Protein AF-X1V0Q8-F1 (afdb_monomer_lite)

pLDDT: mean 91.68, std 10.6, range [52.41, 98.62]

Radius of gyration: 15.21 Å; chains: 1; bounding box: 31×23×51 Å

Sequence (85 aa):
MRYRIDGTLHDTLSLPAVAASLLISRVKILANMNIADHHRPQDGQFSIKAKGRLMDIRVGTGPTIHGEMASLRLLYKSRATLNIR

Organism: NCBI:txid412755

Foldseek 3Di:
DWDQDPNDIDDDDDDPLVVQLVVVLVVCVQFVHDNVDQAAKDKGKHWDQDPNFIKIKIKIKHADPSTIDMDIDIGTPDPPPPPDD

InterPro domains:
  IPR001482 Type II/IV secretion system domain [PF00437] (1-84)
  IPR027417 P-loop containing nucleoside triphosphate hydrolase [SSF52540] (2-81)

Structure (mmCIF, N/CA/C/O backbone):
data_AF-X1V0Q8-F1
#
_entry.id   AF-X1V0Q8-F1
#
loop_
_atom_site.group_PDB
_atom_site.id
_atom_site.type_symbol
_atom_site.label_atom_id
_atom_site.label_alt_id
_atom_site.label_comp_id
_atom_site.label_asym_id
_atom_site.label_entity_id
_atom_site.label_seq_id
_atom_site.pdbx_PDB_ins_code
_atom_site.Cartn_x
_atom_site.Cartn_y
_atom_site.Cartn_z
_atom_site.occupancy
_atom_site.B_iso_or_equiv
_atom_site.auth_seq_id
_atom_site.auth_comp_id
_atom_site.auth_asym_id
_atom_site.auth_atom_id
_atom_site.pdbx_PDB_model_num
ATOM 1 N N . MET A 1 1 ? -5.043 -4.139 -7.595 1.00 92.12 1 MET A N 1
ATOM 2 C CA . MET A 1 1 ? -5.141 -3.997 -6.122 1.00 92.12 1 MET A CA 1
ATOM 3 C C . MET A 1 1 ? -6.279 -4.869 -5.626 1.00 92.12 1 MET A C 1
ATOM 5 O O . MET A 1 1 ? -7.345 -4.852 -6.235 1.00 92.12 1 MET A O 1
ATOM 9 N N . ARG A 1 2 ? -6.043 -5.625 -4.548 1.00 95.50 2 ARG A N 1
ATOM 10 C CA . ARG A 1 2 ? -7.023 -6.555 -3.973 1.00 95.50 2 ARG A CA 1
ATOM 11 C C . ARG A 1 2 ? -7.206 -6.297 -2.489 1.00 95.50 2 ARG A C 1
ATOM 13 O O . ARG A 1 2 ? -6.221 -6.016 -1.804 1.00 95.50 2 ARG A O 1
ATOM 20 N N . TYR A 1 3 ? -8.427 -6.457 -1.997 1.00 96.81 3 TYR A N 1
ATOM 21 C CA . TYR A 1 3 ? -8.730 -6.415 -0.570 1.00 96.81 3 TYR A CA 1
ATOM 22 C C . TYR A 1 3 ? -9.157 -7.785 -0.078 1.00 96.81 3 TYR A C 1
ATOM 24 O O . TYR A 1 3 ? -9.857 -8.508 -0.779 1.00 96.81 3 TYR A O 1
ATOM 32 N N . ARG A 1 4 ? -8.729 -8.142 1.134 1.00 96.88 4 ARG A N 1
ATOM 33 C CA . ARG A 1 4 ? -9.269 -9.307 1.827 1.00 96.88 4 ARG A CA 1
ATOM 34 C C . ARG A 1 4 ? -10.388 -8.841 2.751 1.00 96.88 4 ARG A C 1
ATOM 36 O O . ARG A 1 4 ? -10.101 -8.128 3.709 1.00 96.88 4 ARG A O 1
ATOM 43 N N . ILE A 1 5 ? -11.620 -9.234 2.455 1.00 95.31 5 ILE A N 1
ATOM 44 C CA . ILE A 1 5 ? -12.823 -8.899 3.226 1.00 95.31 5 ILE A CA 1
ATOM 45 C C . ILE A 1 5 ? -13.438 -10.226 3.659 1.00 95.31 5 ILE A C 1
ATOM 47 O O . ILE A 1 5 ? -13.594 -11.124 2.837 1.00 95.31 5 ILE A O 1
ATOM 51 N N . ASP A 1 6 ? -13.662 -10.392 4.962 1.00 94.06 6 ASP A N 1
ATOM 52 C CA . ASP A 1 6 ? -14.229 -11.615 5.550 1.00 94.06 6 ASP A CA 1
ATOM 53 C C . ASP A 1 6 ? -13.536 -12.909 5.077 1.00 94.06 6 ASP A C 1
ATOM 55 O O . ASP A 1 6 ? -14.151 -13.929 4.786 1.00 94.06 6 ASP A O 1
ATOM 59 N N . GLY A 1 7 ? -12.205 -12.847 4.956 1.00 94.50 7 GLY A N 1
ATOM 60 C CA . GLY A 1 7 ? -11.364 -13.966 4.521 1.00 94.50 7 GLY A CA 1
ATOM 61 C C . GLY A 1 7 ? -11.207 -14.112 3.003 1.00 94.50 7 GLY A C 1
ATOM 62 O O . GLY A 1 7 ? -10.203 -14.681 2.566 1.00 94.50 7 GLY A O 1
ATOM 63 N N . THR A 1 8 ? -12.085 -13.517 2.198 1.00 96.94 8 THR A N 1
ATOM 64 C CA . THR A 1 8 ? -12.098 -13.653 0.732 1.00 96.94 8 THR A CA 1
ATOM 65 C C . THR A 1 8 ? -11.365 -12.499 0.049 1.00 96.94 8 THR A C 1
ATOM 67 O O . THR A 1 8 ? -11.389 -11.369 0.528 1.00 96.94 8 THR A O 1
ATOM 70 N N . LEU A 1 9 ? -10.654 -12.775 -1.050 1.00 97.12 9 LEU A N 1
ATOM 71 C CA . LEU A 1 9 ? -9.990 -11.741 -1.851 1.00 97.12 9 LEU A CA 1
ATOM 72 C C . LEU A 1 9 ? -10.951 -11.163 -2.891 1.00 97.12 9 LEU A C 1
ATOM 74 O O . LEU A 1 9 ? -11.566 -11.906 -3.646 1.00 97.12 9 LEU A O 1
ATOM 78 N N . HIS A 1 10 ? -10.998 -9.838 -2.964 1.00 96.69 10 HIS A N 1
ATOM 79 C CA . HIS A 1 10 ? -11.797 -9.082 -3.917 1.00 96.69 10 HIS A CA 1
ATOM 80 C C . HIS A 1 10 ? -10.887 -8.200 -4.768 1.00 96.69 10 HIS A C 1
ATOM 82 O O . HIS A 1 10 ? -10.098 -7.416 -4.231 1.00 96.69 10 HIS A O 1
ATOM 88 N N . ASP A 1 11 ? -11.010 -8.306 -6.089 1.00 94.69 11 ASP A N 1
ATOM 89 C CA . ASP A 1 11 ? -10.383 -7.378 -7.026 1.00 94.69 11 ASP A CA 1
ATOM 90 C C . ASP A 1 11 ? -11.154 -6.058 -6.996 1.00 94.69 11 ASP A C 1
ATOM 92 O O . ASP A 1 11 ? -12.352 -6.025 -7.260 1.00 94.69 11 ASP A O 1
ATOM 96 N N . THR A 1 12 ? -10.493 -4.965 -6.609 1.00 91.50 12 THR A N 1
ATOM 97 C CA . THR A 1 12 ? -11.191 -3.686 -6.371 1.00 91.50 12 THR A CA 1
ATOM 98 C C . THR A 1 12 ? -10.730 -2.569 -7.289 1.00 91.50 12 THR A C 1
ATOM 100 O O . THR A 1 12 ? -11.499 -1.668 -7.602 1.00 91.50 12 THR A O 1
ATOM 103 N N . LEU A 1 13 ? -9.472 -2.601 -7.723 1.00 89.75 13 LEU A N 1
ATOM 104 C CA . LEU A 1 13 ? -8.923 -1.541 -8.557 1.00 89.75 13 LEU A CA 1
ATOM 105 C C . LEU A 1 13 ? -7.835 -2.098 -9.468 1.00 89.75 13 LEU A C 1
ATOM 107 O O . LEU A 1 13 ? -6.864 -2.695 -8.990 1.00 89.75 13 LEU A O 1
ATOM 111 N N . SER A 1 14 ? -7.984 -1.866 -10.768 1.00 90.50 14 SER A N 1
ATOM 112 C CA . SER A 1 14 ? -6.936 -2.090 -11.760 1.00 90.50 14 SER A CA 1
ATOM 113 C C . SER A 1 14 ? -6.241 -0.762 -12.042 1.00 90.50 14 SER A C 1
ATOM 115 O O . SER A 1 14 ? -6.904 0.251 -12.252 1.00 90.50 14 SER A O 1
ATOM 117 N N . LEU A 1 15 ? -4.912 -0.750 -11.988 1.00 88.31 15 LEU A N 1
ATOM 118 C CA . LEU A 1 15 ? -4.091 0.435 -12.233 1.00 88.31 15 LEU A CA 1
ATOM 119 C C . LEU A 1 15 ? -3.051 0.108 -13.307 1.00 88.31 15 LEU A C 1
ATOM 121 O O . LEU A 1 15 ? -2.623 -1.047 -13.386 1.00 88.31 15 LEU A O 1
ATOM 125 N N . PRO A 1 16 ? -2.592 1.103 -14.085 1.00 91.06 16 PRO A N 1
ATOM 126 C CA . PRO A 1 16 ? -1.441 0.931 -14.961 1.00 91.06 16 PRO A CA 1
ATOM 127 C C . PRO A 1 16 ? -0.228 0.419 -14.176 1.00 91.06 16 PRO A C 1
ATOM 129 O O . PRO A 1 16 ? 0.008 0.856 -13.048 1.00 91.06 16 PRO A O 1
ATOM 132 N N . ALA A 1 17 ? 0.577 -0.458 -14.780 1.00 85.88 17 ALA A N 1
ATOM 133 C CA . ALA A 1 17 ? 1.722 -1.085 -14.110 1.00 85.88 17 ALA A CA 1
ATOM 134 C C . ALA A 1 17 ? 2.710 -0.061 -13.513 1.00 85.88 17 ALA A C 1
ATOM 136 O O . ALA A 1 17 ? 3.236 -0.269 -12.422 1.00 85.88 17 ALA A O 1
ATOM 137 N N . VAL A 1 18 ? 2.890 1.089 -14.173 1.00 89.62 18 VAL A N 1
ATOM 138 C CA . VAL A 1 18 ? 3.758 2.181 -13.697 1.00 89.62 18 VAL A CA 1
ATOM 139 C C . VAL A 1 18 ? 3.321 2.761 -12.345 1.00 89.62 18 VAL A C 1
ATOM 141 O O . VAL A 1 18 ? 4.154 3.226 -11.574 1.00 89.62 18 VAL A O 1
ATOM 144 N N . ALA A 1 19 ? 2.029 2.700 -12.006 1.00 93.31 19 ALA A N 1
ATOM 145 C CA . ALA A 1 19 ? 1.539 3.202 -10.726 1.00 93.31 19 ALA A CA 1
ATOM 146 C C . ALA A 1 19 ? 2.013 2.337 -9.545 1.00 93.31 19 ALA A C 1
ATOM 148 O O . ALA A 1 19 ? 2.106 2.835 -8.423 1.00 93.31 19 ALA A O 1
ATOM 149 N N . ALA A 1 20 ? 2.333 1.057 -9.777 1.00 92.75 20 ALA A N 1
ATOM 150 C CA . ALA A 1 20 ? 2.741 0.140 -8.718 1.00 92.75 20 ALA A CA 1
ATOM 151 C C . ALA A 1 20 ? 4.041 0.594 -8.033 1.00 92.75 20 ALA A C 1
ATOM 153 O O . ALA A 1 20 ? 4.093 0.628 -6.805 1.00 92.75 20 ALA A O 1
ATOM 154 N N . SER A 1 21 ? 5.056 1.013 -8.797 1.00 93.50 21 SER A N 1
ATOM 155 C CA . SER A 1 21 ? 6.344 1.449 -8.233 1.00 93.50 21 SER A CA 1
ATOM 156 C C . SER A 1 21 ? 6.205 2.724 -7.393 1.00 93.50 21 SER A C 1
ATOM 158 O O . SER A 1 21 ? 6.746 2.803 -6.289 1.00 93.50 21 SER A O 1
ATOM 160 N N . LEU A 1 22 ? 5.411 3.691 -7.864 1.00 95.50 22 LEU A N 1
ATOM 161 C CA . LEU A 1 22 ? 5.131 4.937 -7.144 1.00 95.50 22 LEU A CA 1
ATOM 162 C C . LEU A 1 22 ? 4.380 4.676 -5.831 1.00 95.50 22 LEU A C 1
ATOM 164 O O . LEU A 1 22 ? 4.724 5.238 -4.788 1.00 95.50 22 LEU A O 1
ATOM 168 N N . LEU A 1 23 ? 3.384 3.786 -5.860 1.00 96.25 23 LEU A N 1
ATOM 169 C CA . LEU A 1 23 ? 2.634 3.397 -4.667 1.00 96.25 23 LEU A CA 1
ATOM 170 C C . LEU A 1 23 ? 3.518 2.667 -3.652 1.00 96.25 23 LEU A C 1
ATOM 172 O O . LEU A 1 23 ? 3.439 2.960 -2.459 1.00 96.25 23 LEU A O 1
ATOM 176 N N . ILE A 1 24 ? 4.386 1.762 -4.107 1.00 96.81 24 ILE A N 1
ATOM 177 C CA . ILE A 1 24 ? 5.316 1.037 -3.233 1.00 96.81 24 ILE A CA 1
ATOM 178 C C . ILE A 1 24 ? 6.321 1.990 -2.594 1.00 96.81 24 ILE A C 1
ATOM 180 O O . ILE A 1 24 ? 6.535 1.906 -1.387 1.00 96.81 24 ILE A O 1
ATOM 184 N N . SER A 1 25 ? 6.867 2.945 -3.350 1.00 97.50 25 SER A N 1
ATOM 185 C CA . SER A 1 25 ? 7.749 3.979 -2.798 1.00 97.50 25 SER A CA 1
ATOM 186 C C . SER A 1 25 ? 7.047 4.782 -1.696 1.00 97.50 25 SER A C 1
ATOM 188 O O . SER A 1 25 ? 7.578 4.934 -0.593 1.00 97.50 25 SER A O 1
ATOM 190 N N . ARG A 1 26 ? 5.790 5.197 -1.923 1.00 97.81 26 ARG A N 1
ATOM 191 C CA . ARG A 1 26 ? 5.004 5.899 -0.898 1.00 97.81 26 ARG A CA 1
ATOM 192 C C . ARG A 1 26 ? 4.762 5.041 0.345 1.00 97.81 26 ARG A C 1
ATOM 194 O O . ARG A 1 26 ? 4.879 5.547 1.459 1.00 97.81 26 ARG A O 1
ATOM 201 N N . VAL A 1 27 ? 4.437 3.764 0.165 1.00 98.06 27 VAL A N 1
ATOM 202 C CA . VAL A 1 27 ? 4.234 2.809 1.263 1.00 98.06 27 VAL A CA 1
ATOM 203 C C . VAL A 1 27 ? 5.528 2.592 2.056 1.00 98.06 27 VAL A C 1
ATOM 205 O O . VAL A 1 27 ? 5.485 2.606 3.285 1.00 98.06 27 VAL A O 1
ATOM 208 N N . LYS A 1 28 ? 6.676 2.465 1.382 1.00 98.38 28 LYS A N 1
ATOM 209 C CA . LYS A 1 28 ? 7.990 2.335 2.025 1.00 98.38 28 LYS A CA 1
ATOM 210 C C . LYS A 1 28 ? 8.351 3.549 2.869 1.00 98.38 28 LYS A C 1
ATOM 212 O O . LYS A 1 28 ? 8.775 3.372 4.004 1.00 98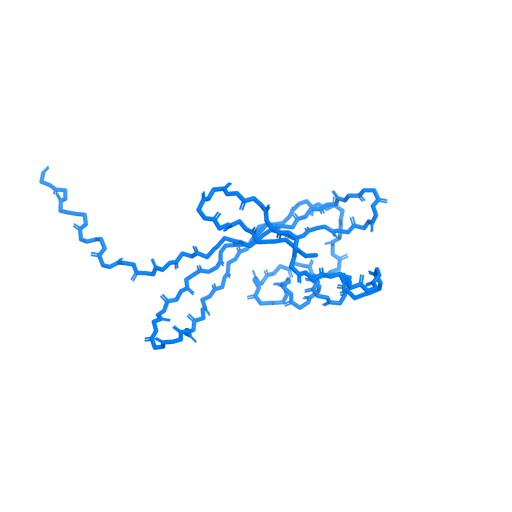.38 28 LYS A O 1
ATOM 217 N N . ILE A 1 29 ? 8.097 4.760 2.371 1.00 98.44 29 ILE A N 1
ATOM 218 C CA . ILE A 1 29 ? 8.302 5.994 3.146 1.00 98.44 29 ILE A CA 1
ATOM 219 C C . ILE A 1 29 ? 7.445 5.987 4.414 1.00 98.44 29 ILE A C 1
ATOM 221 O O . ILE A 1 29 ? 7.955 6.250 5.499 1.00 98.44 29 ILE A O 1
ATOM 225 N N . LEU A 1 30 ? 6.150 5.667 4.295 1.00 98.25 30 LEU A N 1
ATOM 226 C CA . LEU A 1 30 ? 5.245 5.641 5.449 1.00 98.25 30 LEU A CA 1
ATOM 227 C C . LEU A 1 30 ? 5.700 4.634 6.510 1.00 98.25 30 LEU A C 1
ATOM 229 O O . LEU A 1 30 ? 5.611 4.927 7.695 1.00 98.25 30 LEU A O 1
ATOM 233 N N . ALA A 1 31 ? 6.201 3.478 6.079 1.00 98.25 31 ALA A N 1
ATOM 234 C CA . ALA A 1 31 ? 6.619 2.378 6.939 1.00 98.25 31 ALA A CA 1
ATOM 235 C C . ALA A 1 31 ? 8.103 2.419 7.359 1.00 98.25 31 ALA A C 1
ATOM 237 O O . ALA A 1 31 ? 8.578 1.445 7.942 1.00 98.25 31 ALA A O 1
ATOM 238 N N . ASN A 1 32 ? 8.823 3.511 7.067 1.00 98.25 32 ASN A N 1
ATOM 239 C CA . ASN A 1 32 ? 10.251 3.689 7.359 1.00 98.25 32 ASN A CA 1
ATOM 240 C C . ASN A 1 32 ? 11.160 2.584 6.771 1.00 98.25 32 ASN A C 1
ATOM 242 O O . ASN A 1 32 ? 12.065 2.080 7.434 1.00 98.25 32 ASN A O 1
ATOM 246 N N . MET A 1 33 ? 10.896 2.192 5.523 1.00 98.50 33 MET A N 1
ATOM 247 C CA . MET A 1 33 ? 11.649 1.180 4.770 1.00 98.50 33 MET A CA 1
ATOM 248 C C . MET A 1 33 ? 12.582 1.819 3.728 1.00 98.50 33 MET A C 1
ATOM 250 O O . MET A 1 33 ? 12.375 2.956 3.297 1.00 98.50 33 MET A O 1
ATOM 254 N N . ASN A 1 34 ? 13.601 1.080 3.280 1.00 98.00 34 ASN A N 1
ATOM 255 C CA . ASN A 1 34 ? 14.555 1.558 2.281 1.00 98.00 34 ASN A CA 1
ATOM 256 C C . ASN A 1 34 ? 13.916 1.579 0.882 1.00 98.00 34 ASN A C 1
ATOM 258 O O . ASN A 1 34 ? 13.672 0.530 0.280 1.00 98.00 34 ASN A O 1
ATOM 262 N N . ILE A 1 35 ? 13.686 2.783 0.353 1.00 97.56 35 ILE A N 1
ATOM 263 C CA . ILE A 1 35 ? 13.082 3.005 -0.968 1.00 97.56 35 ILE A CA 1
ATOM 264 C C . ILE A 1 35 ? 13.977 2.608 -2.141 1.00 97.56 35 ILE A C 1
ATOM 266 O O . ILE A 1 35 ? 13.445 2.372 -3.216 1.00 97.56 35 ILE A O 1
ATOM 270 N N . ALA A 1 36 ? 15.297 2.556 -1.947 1.00 97.19 36 ALA A N 1
ATOM 271 C CA . ALA A 1 36 ? 16.256 2.232 -3.001 1.00 97.19 36 ALA A CA 1
ATOM 272 C C . ALA A 1 36 ? 16.505 0.720 -3.124 1.00 97.19 36 ALA A C 1
ATOM 274 O O . ALA A 1 36 ? 16.985 0.251 -4.153 1.00 97.19 36 ALA A O 1
ATOM 275 N N . ASP A 1 37 ? 16.196 -0.050 -2.077 1.00 96.50 37 ASP A N 1
ATOM 276 C CA . ASP A 1 37 ? 16.334 -1.503 -2.098 1.00 96.50 37 ASP A CA 1
ATOM 277 C C . ASP A 1 37 ? 15.023 -2.160 -2.532 1.00 96.50 37 ASP A C 1
ATOM 279 O O . ASP A 1 37 ? 14.026 -2.107 -1.814 1.00 96.50 37 ASP A O 1
ATOM 283 N N . HIS A 1 38 ? 15.036 -2.801 -3.697 1.00 95.75 38 HIS A N 1
ATOM 284 C CA . HIS A 1 38 ? 13.907 -3.551 -4.255 1.00 95.75 38 HIS A CA 1
ATOM 285 C C . HIS A 1 38 ? 14.163 -5.065 -4.309 1.00 95.75 38 HIS A C 1
ATOM 287 O O . HIS A 1 38 ? 13.311 -5.814 -4.781 1.00 95.75 38 HIS A O 1
ATOM 293 N N . HIS A 1 39 ? 15.338 -5.523 -3.864 1.00 95.19 39 HIS A N 1
ATOM 294 C CA . HIS A 1 39 ? 15.798 -6.900 -4.069 1.00 95.19 39 HIS A CA 1
ATOM 295 C C . HIS A 1 39 ? 15.578 -7.793 -2.853 1.00 95.19 39 HIS A C 1
ATOM 297 O O . HIS A 1 39 ? 15.559 -9.016 -2.983 1.00 95.19 39 HIS A O 1
ATOM 303 N N . ARG A 1 40 ? 15.418 -7.203 -1.667 1.00 97.25 40 ARG A N 1
ATOM 304 C CA . ARG A 1 40 ? 15.167 -7.940 -0.428 1.00 97.25 40 ARG A CA 1
ATOM 305 C C . ARG A 1 40 ? 13.751 -7.678 0.074 1.00 97.25 40 ARG A C 1
ATOM 307 O O . ARG A 1 40 ? 13.283 -6.542 -0.028 1.00 97.25 40 ARG A O 1
ATOM 314 N N . PRO A 1 41 ? 13.074 -8.693 0.641 1.00 98.38 41 PRO A N 1
ATOM 315 C CA . PRO A 1 41 ? 11.865 -8.459 1.411 1.00 98.38 41 PRO A CA 1
ATOM 316 C C . PRO A 1 41 ? 12.126 -7.455 2.536 1.00 98.38 41 PRO A C 1
ATOM 318 O O . PRO A 1 41 ? 13.184 -7.493 3.168 1.00 98.38 41 PRO A O 1
ATOM 321 N N . GLN A 1 42 ? 11.171 -6.563 2.779 1.00 98.62 42 GLN A N 1
ATOM 322 C CA . GLN A 1 42 ? 11.236 -5.599 3.875 1.00 98.62 42 GLN A CA 1
ATOM 323 C C . GLN A 1 42 ? 9.910 -5.571 4.623 1.00 98.62 42 GLN A C 1
ATOM 325 O O . GLN A 1 42 ? 8.840 -5.589 4.008 1.00 98.62 42 GLN A O 1
ATOM 330 N N . ASP A 1 43 ? 9.999 -5.467 5.942 1.00 98.50 43 ASP A N 1
ATOM 331 C CA . ASP A 1 43 ? 8.865 -5.325 6.840 1.00 98.50 43 ASP A CA 1
ATOM 332 C C . ASP A 1 43 ? 8.934 -3.973 7.546 1.00 98.50 43 ASP A C 1
ATOM 334 O O . ASP A 1 43 ? 9.994 -3.522 7.980 1.00 98.50 43 ASP A O 1
ATOM 338 N N . GLY A 1 44 ? 7.779 -3.341 7.699 1.00 98.19 44 GLY A N 1
ATOM 339 C CA . GLY A 1 44 ? 7.649 -2.077 8.402 1.00 98.19 44 GLY A CA 1
ATOM 340 C C . GLY A 1 44 ? 6.257 -1.906 8.985 1.00 98.19 44 GLY A C 1
ATOM 341 O O . GLY A 1 44 ? 5.370 -2.757 8.851 1.00 98.19 44 GLY A O 1
ATOM 342 N N . GLN A 1 45 ? 6.049 -0.785 9.659 1.00 98.06 45 GLN A N 1
ATOM 343 C CA . GLN A 1 45 ? 4.750 -0.449 10.223 1.00 98.06 45 GLN A CA 1
ATOM 344 C C . GLN A 1 45 ? 4.575 1.057 10.332 1.00 98.06 45 GLN A C 1
ATOM 346 O O . GLN A 1 45 ? 5.546 1.795 10.475 1.00 98.06 45 GLN A O 1
ATOM 351 N N . PHE A 1 46 ? 3.325 1.499 10.315 1.00 97.56 46 PHE A N 1
ATOM 352 C CA . PHE A 1 46 ? 2.964 2.879 10.606 1.00 97.56 46 PHE A CA 1
ATOM 353 C C . PHE A 1 46 ? 1.557 2.951 11.190 1.00 97.56 46 PHE A C 1
ATOM 355 O O . PHE A 1 46 ? 0.737 2.059 10.974 1.00 97.56 46 PHE A O 1
ATOM 362 N N . SER A 1 47 ? 1.267 4.014 11.934 1.00 95.94 47 SER A N 1
ATOM 363 C CA . SER A 1 47 ? -0.055 4.239 12.520 1.00 95.94 47 SER A CA 1
ATOM 364 C C . SER A 1 47 ? -0.775 5.358 11.781 1.00 95.94 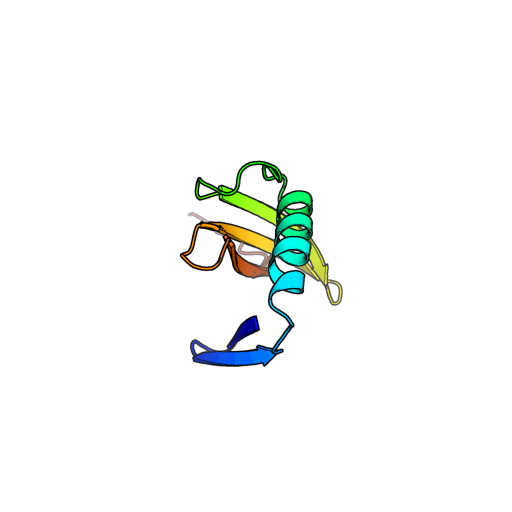47 SER A C 1
ATOM 366 O O . SER A 1 47 ? -0.175 6.379 11.447 1.00 95.94 47 SER A O 1
ATOM 368 N N . ILE A 1 48 ? -2.081 5.204 11.576 1.00 94.88 48 ILE A N 1
ATOM 369 C CA . ILE A 1 48 ? -2.949 6.271 11.074 1.00 94.88 48 ILE A CA 1
ATOM 370 C C . ILE A 1 48 ? -4.157 6.466 11.982 1.00 94.88 48 ILE A C 1
ATOM 372 O O . ILE A 1 48 ? -4.580 5.560 12.704 1.00 94.88 48 ILE A O 1
ATOM 376 N N . LYS A 1 49 ? -4.756 7.656 11.914 1.00 92.81 49 LYS A N 1
ATOM 377 C CA . LYS A 1 49 ? -6.073 7.920 12.492 1.00 92.81 49 LYS A CA 1
ATOM 378 C C . LYS A 1 49 ? -7.110 7.873 11.374 1.00 92.81 49 LYS A C 1
ATOM 380 O O . LYS A 1 49 ? -7.110 8.731 10.499 1.00 92.81 49 LYS A O 1
ATOM 385 N N . ALA A 1 50 ? -7.996 6.883 11.408 1.00 88.94 50 ALA A N 1
ATOM 386 C CA . ALA A 1 50 ? -9.054 6.696 10.418 1.00 88.94 50 ALA A CA 1
ATOM 387 C C . ALA A 1 50 ? -10.411 6.598 11.122 1.00 88.94 50 ALA A C 1
ATOM 389 O O . ALA A 1 50 ? -10.557 5.853 12.091 1.00 88.94 50 ALA A O 1
ATOM 390 N N . LYS A 1 51 ? -11.409 7.365 10.659 1.00 88.88 51 LYS A N 1
ATOM 391 C CA . LYS A 1 51 ? -12.763 7.408 11.257 1.00 88.88 51 LYS A CA 1
ATOM 392 C C . LYS A 1 51 ? -12.739 7.593 12.788 1.00 88.88 51 LYS A C 1
ATOM 394 O O . LYS A 1 51 ? -13.444 6.915 13.527 1.00 88.88 51 LYS A O 1
ATOM 399 N N . GLY A 1 52 ? -11.851 8.465 13.272 1.00 88.38 52 GLY A N 1
ATOM 400 C CA . GLY A 1 52 ? -11.683 8.753 14.701 1.00 88.38 52 GLY A CA 1
ATOM 401 C C . GLY A 1 52 ? -10.941 7.687 15.520 1.00 88.38 52 GLY A C 1
ATOM 402 O O . GLY A 1 52 ? -10.667 7.934 16.690 1.00 88.38 52 GLY A O 1
ATOM 403 N N . ARG A 1 53 ? -10.556 6.545 14.935 1.00 88.00 53 ARG A N 1
ATOM 404 C CA . ARG A 1 53 ? -9.851 5.451 15.623 1.00 88.00 53 ARG A CA 1
ATOM 405 C C . ARG A 1 53 ? -8.393 5.360 15.177 1.00 88.00 53 ARG A C 1
ATOM 407 O O . ARG A 1 53 ? -8.084 5.570 14.005 1.00 88.00 53 ARG A O 1
ATOM 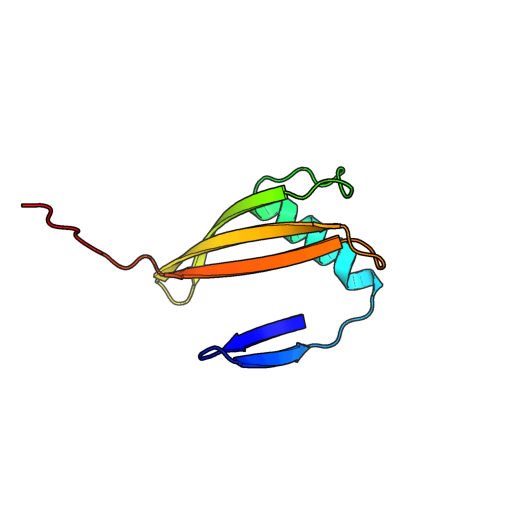414 N N . LEU A 1 54 ? -7.503 5.042 16.118 1.00 91.88 54 LEU A N 1
ATOM 415 C CA . LEU A 1 54 ? -6.114 4.707 15.802 1.00 91.88 54 LEU A CA 1
ATOM 416 C C . LEU A 1 54 ? -6.047 3.294 15.221 1.00 91.88 54 LEU A C 1
ATOM 418 O O . LEU A 1 54 ? -6.628 2.353 15.769 1.00 91.88 54 LEU A O 1
ATOM 422 N N . MET A 1 55 ? -5.325 3.166 14.118 1.00 93.38 55 MET A N 1
ATOM 423 C CA . MET A 1 55 ? -5.112 1.915 13.411 1.00 93.38 55 MET A CA 1
ATOM 424 C C . MET A 1 55 ? -3.629 1.768 13.109 1.00 93.38 55 MET A C 1
ATOM 426 O O . MET A 1 55 ? -3.032 2.663 12.511 1.00 93.38 55 MET A O 1
ATOM 430 N N . ASP A 1 56 ? -3.060 0.639 13.506 1.00 94.88 56 ASP A N 1
ATOM 431 C CA . ASP A 1 56 ? -1.711 0.264 13.114 1.00 94.88 56 ASP A CA 1
ATOM 432 C C . ASP A 1 56 ? -1.784 -0.521 11.810 1.00 94.88 56 ASP A C 1
ATOM 434 O O . ASP A 1 56 ? -2.640 -1.386 11.621 1.00 94.88 56 ASP A O 1
ATOM 438 N N . ILE A 1 57 ? -0.892 -0.202 10.888 1.00 97.12 57 ILE A N 1
ATOM 439 C CA . ILE A 1 57 ? -0.774 -0.871 9.606 1.00 97.12 57 ILE A CA 1
ATOM 440 C C . ILE A 1 57 ? 0.589 -1.538 9.588 1.00 97.12 57 ILE A C 1
ATOM 442 O O . ILE A 1 57 ? 1.618 -0.868 9.641 1.00 97.12 57 ILE A O 1
ATOM 446 N N . ARG A 1 58 ? 0.588 -2.866 9.496 1.00 98.00 58 ARG A N 1
ATOM 447 C CA . ARG A 1 58 ? 1.799 -3.639 9.217 1.00 98.00 58 ARG A CA 1
ATOM 448 C C . ARG A 1 58 ? 1.958 -3.775 7.716 1.00 98.00 58 ARG A C 1
ATOM 450 O O . ARG A 1 58 ? 0.983 -4.053 7.018 1.00 98.00 58 ARG A O 1
ATOM 457 N N . VAL A 1 59 ? 3.176 -3.593 7.239 1.00 98.56 59 VAL A N 1
ATOM 458 C CA . VAL A 1 59 ? 3.511 -3.604 5.822 1.00 98.56 59 VAL A CA 1
ATOM 459 C C . VAL A 1 59 ? 4.595 -4.639 5.591 1.00 98.56 59 VAL A C 1
ATOM 461 O O . VAL A 1 59 ? 5.607 -4.612 6.279 1.00 98.56 59 VAL A O 1
ATOM 464 N N . GLY A 1 60 ? 4.386 -5.508 4.609 1.00 98.50 60 GLY A N 1
ATOM 465 C CA . GLY A 1 60 ? 5.436 -6.347 4.041 1.00 98.50 60 GLY A CA 1
ATOM 466 C C . GLY A 1 60 ? 5.593 -6.023 2.562 1.00 98.50 60 GLY A C 1
ATOM 467 O O . GLY A 1 60 ? 4.592 -5.909 1.849 1.00 98.50 60 GLY A O 1
ATOM 468 N N . THR A 1 61 ? 6.827 -5.875 2.103 1.00 98.31 61 THR A N 1
ATOM 469 C CA . THR A 1 61 ? 7.184 -5.697 0.691 1.00 98.31 61 THR A CA 1
ATOM 470 C C . THR A 1 61 ? 8.138 -6.795 0.248 1.00 98.31 61 THR A C 1
ATOM 472 O O . THR A 1 61 ? 8.875 -7.335 1.071 1.00 98.31 61 THR A O 1
ATOM 475 N N . GLY A 1 62 ? 8.112 -7.160 -1.032 1.00 97.88 62 GLY A N 1
ATOM 476 C CA . GLY A 1 62 ? 9.025 -8.169 -1.555 1.00 97.88 62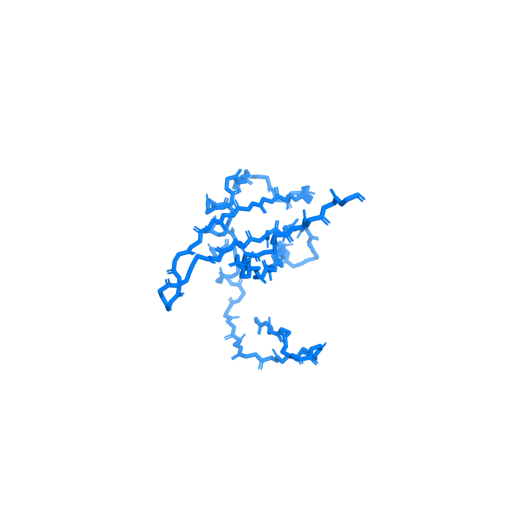 GLY A CA 1
ATOM 477 C C . GLY A 1 62 ? 9.106 -8.203 -3.079 1.00 97.88 62 GLY A C 1
ATOM 478 O O . GLY A 1 62 ? 8.159 -7.784 -3.756 1.00 97.88 62 GLY A O 1
ATOM 479 N N . PRO A 1 63 ? 10.233 -8.699 -3.620 1.00 97.50 63 PRO A N 1
ATOM 480 C CA . PRO A 1 63 ? 10.448 -8.792 -5.055 1.00 97.50 63 PRO A CA 1
ATOM 481 C C . PRO A 1 63 ? 9.520 -9.832 -5.692 1.00 97.50 63 PRO A C 1
ATOM 483 O O . PRO A 1 63 ? 9.185 -10.861 -5.106 1.00 97.50 63 PRO A O 1
ATOM 486 N N . THR A 1 64 ? 9.137 -9.567 -6.931 1.00 95.12 64 THR A N 1
ATOM 487 C CA . THR A 1 64 ? 8.352 -10.432 -7.814 1.00 95.12 64 THR A CA 1
ATOM 488 C C . THR A 1 64 ? 8.936 -10.374 -9.226 1.00 95.12 64 THR A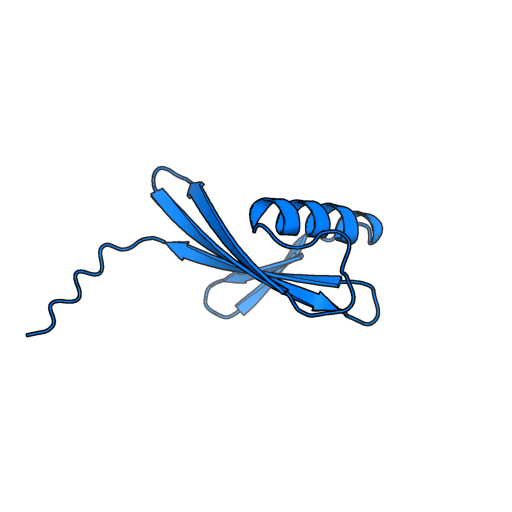 C 1
ATOM 490 O O . THR A 1 64 ? 9.763 -9.518 -9.535 1.00 95.12 64 THR A O 1
ATOM 493 N N . ILE A 1 65 ? 8.453 -11.232 -10.126 1.00 95.44 65 ILE A N 1
ATOM 494 C CA . ILE A 1 65 ? 8.857 -11.208 -11.543 1.00 95.44 65 ILE A CA 1
ATOM 495 C C . ILE A 1 65 ? 8.474 -9.907 -12.279 1.00 95.44 65 ILE A C 1
ATOM 497 O O . ILE A 1 65 ? 9.034 -9.614 -13.329 1.00 95.44 65 ILE A O 1
ATOM 501 N N . HIS A 1 66 ? 7.525 -9.126 -11.749 1.00 91.50 66 HIS A N 1
ATOM 502 C CA . HIS A 1 66 ? 7.006 -7.901 -12.375 1.00 91.50 66 HIS A CA 1
ATOM 503 C C . HIS A 1 66 ? 7.386 -6.626 -11.606 1.00 91.50 66 HIS A C 1
ATOM 505 O O . HIS A 1 66 ? 6.743 -5.589 -11.762 1.00 91.50 66 HIS A O 1
ATOM 511 N N . GLY A 1 67 ? 8.419 -6.695 -10.764 1.00 93.12 67 GLY A N 1
ATOM 512 C CA . GLY A 1 67 ? 8.829 -5.611 -9.875 1.00 93.12 67 GLY A CA 1
ATOM 513 C C . GLY A 1 67 ? 8.569 -5.985 -8.426 1.00 93.12 67 GLY A C 1
ATOM 514 O O . GLY A 1 67 ? 8.790 -7.121 -8.028 1.00 93.12 67 GLY A O 1
ATOM 515 N N . GLU A 1 68 ? 8.084 -5.058 -7.618 1.00 96.06 68 GLU A N 1
ATOM 516 C CA . GLU A 1 68 ? 7.867 -5.289 -6.191 1.00 96.06 68 GLU A CA 1
ATOM 517 C C . GLU A 1 68 ? 6.370 -5.422 -5.882 1.00 96.06 68 GLU A C 1
ATOM 519 O O . GLU A 1 68 ? 5.525 -4.868 -6.586 1.00 96.06 68 GLU A O 1
ATOM 524 N N . MET A 1 69 ? 6.022 -6.155 -4.827 1.00 96.12 69 MET A N 1
ATOM 525 C CA . MET A 1 69 ? 4.661 -6.205 -4.294 1.00 96.12 69 MET A CA 1
ATOM 526 C C . MET A 1 69 ? 4.633 -5.739 -2.843 1.00 96.12 69 ME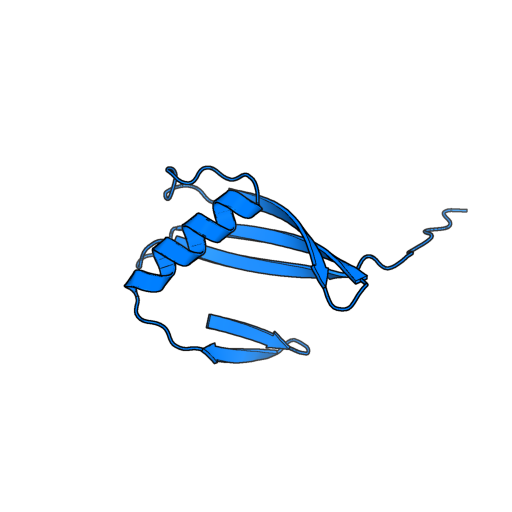T A C 1
ATOM 528 O O . MET A 1 69 ? 5.596 -5.930 -2.106 1.00 96.12 69 MET A O 1
ATOM 532 N N . ALA A 1 70 ? 3.503 -5.173 -2.420 1.00 97.38 70 ALA A N 1
ATOM 533 C CA . ALA A 1 70 ? 3.251 -4.803 -1.033 1.00 97.38 70 ALA A CA 1
ATOM 534 C C . ALA A 1 70 ? 1.985 -5.493 -0.512 1.00 97.38 70 ALA A C 1
ATOM 536 O O . ALA A 1 70 ? 0.976 -5.591 -1.214 1.00 97.38 70 ALA A O 1
ATOM 537 N N . SER A 1 71 ? 2.022 -5.928 0.743 1.00 97.50 71 SER A N 1
ATOM 538 C CA . SER A 1 71 ? 0.862 -6.394 1.496 1.00 97.50 71 SER A CA 1
ATOM 539 C C . SER A 1 71 ? 0.715 -5.559 2.763 1.00 97.50 71 SER A C 1
ATOM 541 O O . SER A 1 71 ? 1.690 -5.298 3.466 1.00 97.50 71 SER A O 1
ATOM 543 N N . LEU A 1 72 ? -0.502 -5.082 3.021 1.00 97.75 72 LEU A N 1
ATOM 544 C CA . LEU A 1 72 ? -0.811 -4.227 4.162 1.00 97.75 72 LEU A CA 1
ATOM 545 C C . LEU A 1 72 ? -1.851 -4.930 5.031 1.00 97.75 72 LEU A C 1
ATOM 547 O O . LEU A 1 72 ? -2.905 -5.342 4.544 1.00 97.75 72 LEU A O 1
ATOM 551 N N . ARG A 1 73 ? -1.563 -5.051 6.326 1.00 96.94 73 ARG A N 1
ATOM 552 C CA . ARG A 1 73 ? -2.482 -5.593 7.326 1.00 96.94 73 ARG A CA 1
ATOM 553 C C . ARG A 1 73 ? -2.917 -4.486 8.270 1.00 96.94 73 ARG A C 1
ATOM 555 O O . ARG A 1 73 ? -2.091 -3.906 8.967 1.00 96.94 73 ARG A O 1
ATOM 562 N N . LEU A 1 74 ? -4.219 -4.233 8.289 1.00 94.44 74 LEU A N 1
ATOM 563 C CA . LEU A 1 74 ? -4.854 -3.214 9.113 1.00 94.44 74 LEU A CA 1
ATOM 564 C C . LEU A 1 74 ? -5.219 -3.822 10.472 1.00 94.44 74 LEU A C 1
ATOM 566 O O . LEU A 1 74 ? -5.905 -4.841 10.532 1.00 94.44 74 LEU A O 1
ATOM 570 N N . LEU A 1 75 ? -4.760 -3.198 11.554 1.00 91.94 75 LEU A N 1
ATOM 571 C CA . LEU A 1 75 ? -4.998 -3.615 12.932 1.00 91.94 75 LEU A CA 1
ATOM 572 C C . LEU A 1 75 ? -5.627 -2.454 13.700 1.00 91.94 75 LEU A C 1
ATOM 574 O O . LEU A 1 75 ? -4.980 -1.447 13.990 1.00 91.94 75 LEU A O 1
ATOM 578 N N . TYR A 1 76 ? -6.905 -2.584 14.050 1.00 85.88 76 TYR A N 1
ATOM 579 C CA . TYR A 1 76 ? -7.529 -1.638 14.969 1.00 85.88 76 TYR A CA 1
ATOM 580 C C . TYR A 1 76 ? -6.930 -1.815 16.361 1.00 85.88 76 TYR A C 1
ATOM 582 O O . TYR A 1 76 ? -6.882 -2.935 16.875 1.00 85.88 76 TYR A O 1
ATOM 590 N N . LYS A 1 77 ? -6.529 -0.712 17.003 1.00 72.62 77 LYS A N 1
ATOM 591 C CA . LYS A 1 77 ? -6.172 -0.741 18.423 1.00 72.62 77 LYS A CA 1
ATOM 592 C C . LYS A 1 77 ? -7.434 -1.007 19.241 1.00 72.62 77 LYS A C 1
ATOM 594 O O . LYS A 1 77 ? -8.155 -0.081 19.605 1.00 72.62 77 LYS A O 1
ATOM 599 N N . SER A 1 78 ? -7.732 -2.278 19.499 1.00 66.88 78 SER A N 1
ATOM 600 C CA . SER A 1 78 ? -8.667 -2.646 20.559 1.00 66.88 78 SER A CA 1
ATOM 601 C C . SER A 1 78 ? -7.944 -2.498 21.898 1.00 66.88 78 SER A C 1
ATOM 603 O O . SER A 1 78 ? -6.766 -2.839 22.015 1.00 66.88 78 SER A O 1
ATOM 605 N N . ARG A 1 79 ? -8.622 -1.961 22.919 1.00 60.34 79 ARG A N 1
ATOM 606 C CA . ARG A 1 79 ? -8.157 -2.069 24.307 1.00 60.34 79 ARG A CA 1
ATOM 607 C C . ARG A 1 79 ? -8.299 -3.534 24.732 1.00 60.34 79 ARG A C 1
ATOM 609 O O . ARG A 1 79 ? -9.231 -3.880 25.446 1.00 60.34 79 ARG A O 1
ATOM 616 N N . ALA A 1 80 ? -7.412 -4.403 24.266 1.00 60.22 80 ALA A N 1
ATOM 617 C CA . ALA A 1 80 ? -7.251 -5.715 24.864 1.00 60.22 80 ALA A CA 1
ATOM 618 C C . ALA A 1 80 ? -6.464 -5.513 26.163 1.00 60.22 80 ALA A C 1
ATOM 620 O O . ALA A 1 80 ? -5.236 -5.520 26.173 1.00 60.22 80 ALA A O 1
ATOM 621 N N . THR A 1 81 ? -7.169 -5.257 27.265 1.00 59.81 81 THR A N 1
ATOM 622 C CA . THR A 1 81 ? -6.603 -5.452 28.602 1.00 59.81 81 THR A CA 1
ATOM 623 C C . THR A 1 81 ? -6.412 -6.952 28.777 1.00 59.81 81 THR A C 1
ATOM 625 O O . THR A 1 81 ? -7.342 -7.655 29.173 1.00 59.81 81 THR A O 1
ATOM 628 N N . LEU A 1 82 ? -5.237 -7.462 28.411 1.00 65.62 82 LEU A N 1
ATOM 629 C CA . LEU A 1 82 ? -4.854 -8.825 28.745 1.00 65.62 82 LEU A CA 1
ATOM 630 C C . LEU A 1 82 ? -4.577 -8.852 30.251 1.00 65.62 82 LEU A C 1
ATOM 632 O O . LEU A 1 82 ? -3.497 -8.484 30.703 1.00 65.62 82 LEU A O 1
ATOM 636 N N . ASN A 1 83 ? -5.599 -9.202 31.028 1.00 59.72 83 ASN A N 1
ATOM 637 C CA . ASN A 1 83 ? -5.461 -9.420 32.459 1.00 59.72 83 ASN A CA 1
ATOM 638 C C . ASN A 1 83 ? -4.875 -10.820 32.649 1.00 59.72 83 ASN A C 1
ATOM 640 O O . ASN A 1 83 ? -5.603 -11.809 32.702 1.00 59.72 83 ASN A O 1
ATOM 644 N N . ILE A 1 84 ? -3.549 -10.892 32.637 1.00 67.00 84 ILE A N 1
ATOM 645 C CA . ILE A 1 84 ? -2.802 -12.086 33.021 1.00 67.00 84 ILE A CA 1
ATOM 646 C C . ILE A 1 84 ? -2.858 -12.141 34.550 1.00 67.00 84 ILE A C 1
ATOM 648 O O . ILE A 1 84 ? -2.174 -11.370 35.221 1.00 67.00 84 ILE A O 1
ATOM 652 N N . ARG A 1 85 ? -3.763 -12.972 35.072 1.00 52.41 85 ARG A N 1
ATOM 653 C CA . ARG A 1 85 ? -3.739 -13.424 36.465 1.00 52.41 85 ARG A CA 1
ATOM 654 C C . ARG A 1 85 ? -2.878 -14.669 36.573 1.00 52.41 85 ARG A C 1
ATOM 656 O O . ARG A 1 85 ? -2.952 -15.488 35.630 1.00 52.41 85 ARG A O 1
#

Secondary structure (DSSP, 8-state):
-EEEETTEEEE-----HHHHHHHHHHHHHHTT--TT--SS-EEEEEEEEETTEEEEEEEEEEEETTEEEEEEEEEE---------